Protein AF-A0A1I6EC11-F1 (afdb_monomer)

Nearest PDB structures (foldseek):
  5aq0-assembly1_A  TM=8.627E-01  e=1.888E-05  Homo sapiens
  6hif-assembly1_Y  TM=8.103E-01  e=6.399E-06  Candidatus Kuenenia stuttgartensis
  1h8l-assembly1_A  TM=6.502E-01  e=3.303E-06  Lophonetta specularioides
  2nsm-assembly1_A  TM=6.124E-01  e=3.956E-06  Homo sapiens
  4yok-assembly1_A  TM=7.768E-01  e=8.336E-04  Parabacteroides merdae ATCC 43184

Radius of gyration: 23.05 Å; Cα contacts (8 Å, |Δi|>4): 299; chains: 1; bounding box: 50×27×62 Å

Organism: NCBI:txid1121426

pLDDT: mean 96.24, std 4.17, range [54.03, 98.75]

Mean predicted aligned error: 4.06 Å

Sequence (169 aa):
MALLDDVKKALRISEATTDFDGEIQDLIDAAKADLGLSGVMSEKVIDTDPLIKRAVVTYCKANFGYDNPEAERFQRAYDLIKTHLSLSVDYAWFTITFTVTGGGVPIDGATITIGDDELTTNSLGVATHTVNESGIDVDYTVAADGYETAEGTVYVDGDKDVEVVLVEA

Solvent-accessible surface area (backbone atoms only — not comparable to full-atom values): 9291 Å² total; per-residue (Å²): 133,58,64,65,60,56,39,33,53,75,70,72,43,58,88,88,61,60,93,54,51,65,64,53,48,53,41,42,53,49,39,51,50,53,39,38,74,60,48,25,33,66,90,60,70,37,75,84,36,69,66,47,41,50,37,31,43,30,39,36,60,29,66,56,71,93,85,53,93,55,18,70,60,27,42,56,51,24,55,53,47,47,53,51,42,37,71,30,67,89,29,28,74,28,45,40,37,38,39,35,25,42,95,88,39,57,34,55,64,28,39,37,37,42,90,92,47,78,44,58,19,38,84,75,5,40,34,75,49,80,40,74,67,57,80,43,78,46,57,40,40,38,42,42,93,70,36,44,72,47,75,53,71,47,77,30,81,55,68,41,81,44,83,43,78,42,48,78,103

Foldseek 3Di:
DDLLCVLCVLVVHDPPDCPCSVVLVVLLVVQLVVLVVLAFANVCCDSPNPLNSVLSSLSCLLPPDDDRPCNVVSVVVSVVSSVVRNPDLLRHKAKEKEFEEEPRAADFQKWKDWPPDIWTAHNRNITMDIDNDAQDKTKMWIDDPQWDIDIDIDHGHHYHYHYHYTYGD

InterPro domains:
  IPR006450 Phage HK97 gp6-like [TIGR01560] (4-78)
  IPR056951 Phage connector protein [PF24829] (3-91)

Secondary structure (DSSP, 8-state):
--HHHHHHHHTT--TT--TTHHHHHHHHHHHHHHHHHTT--GGG--TT-HHHHHHHHHHHHHHSSS--TTHHHHHHHHHHHHHHHHT-GGG--EEEEEEEEETTEE-TT-EEEETTEEEE--TTSEEEEEES-SSEEEEEEEE-TTB--EEEEEEESS-EEEEEEE-B-

Structure (mmCIF, N/CA/C/O backbone):
data_AF-A0A1I6EC11-F1
#
_entry.id   AF-A0A1I6EC11-F1
#
loop_
_atom_site.group_PDB
_atom_site.id
_atom_site.type_symbol
_atom_site.label_atom_id
_atom_site.label_alt_id
_atom_site.label_comp_id
_atom_site.label_asym_id
_atom_site.label_entity_id
_atom_site.label_seq_id
_atom_site.pdbx_PDB_ins_code
_atom_site.Cartn_x
_atom_site.Cartn_y
_atom_site.Cartn_z
_atom_site.occupancy
_atom_site.B_iso_or_equiv
_atom_site.auth_seq_id
_atom_site.auth_comp_id
_atom_site.auth_asym_id
_atom_site.auth_atom_id
_atom_site.pdbx_PDB_model_num
ATOM 1 N N . MET A 1 1 ? 0.350 -15.116 19.334 1.00 54.03 1 MET A N 1
ATOM 2 C CA . MET A 1 1 ? -0.925 -14.631 19.903 1.00 54.03 1 MET A CA 1
ATOM 3 C C . MET A 1 1 ? -1.695 -14.030 18.754 1.00 54.03 1 MET A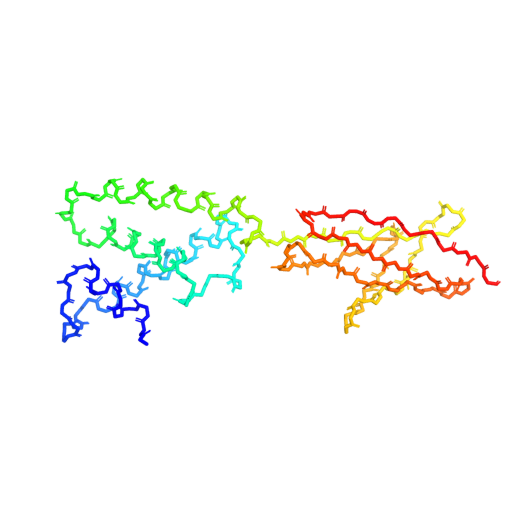 C 1
ATOM 5 O O . MET A 1 1 ? -1.069 -13.340 17.958 1.00 54.03 1 MET A O 1
ATOM 9 N N . ALA A 1 2 ? -2.965 -14.393 18.597 1.00 85.19 2 ALA A N 1
ATOM 10 C CA . ALA A 1 2 ? -3.763 -13.904 17.479 1.00 85.19 2 ALA A CA 1
ATOM 11 C C . ALA A 1 2 ? -4.072 -12.412 17.685 1.00 85.19 2 ALA A C 1
ATOM 13 O O . ALA A 1 2 ? -4.241 -11.978 18.825 1.00 85.19 2 ALA A O 1
ATOM 14 N N . LEU A 1 3 ? -4.173 -11.626 16.606 1.00 94.88 3 LEU A N 1
ATOM 15 C CA . LEU A 1 3 ? -4.567 -10.212 16.682 1.00 94.88 3 LEU A CA 1
ATOM 16 C C . LEU A 1 3 ? -5.905 -10.033 17.422 1.00 94.88 3 LEU A C 1
ATOM 18 O O . LEU A 1 3 ? -6.072 -9.077 18.178 1.00 94.88 3 LEU A O 1
ATOM 22 N N . LEU A 1 4 ? -6.812 -11.002 17.277 1.00 96.50 4 LEU A N 1
ATOM 23 C CA . LEU A 1 4 ? -8.066 -11.087 18.020 1.00 96.50 4 LEU A CA 1
ATOM 24 C C . LEU A 1 4 ? -7.859 -11.029 19.545 1.00 96.50 4 LEU A C 1
ATOM 26 O O . LEU A 1 4 ? -8.520 -10.239 20.216 1.00 96.50 4 LEU A O 1
ATOM 30 N N . ASP A 1 5 ? -6.907 -11.789 20.100 1.00 95.56 5 ASP A N 1
ATOM 31 C CA . ASP A 1 5 ? -6.634 -11.811 21.548 1.00 95.56 5 ASP A CA 1
ATOM 32 C C . ASP A 1 5 ? -6.178 -10.436 22.053 1.00 95.56 5 ASP A C 1
ATOM 34 O O . ASP A 1 5 ? -6.562 -9.979 23.134 1.00 95.56 5 ASP A O 1
ATOM 38 N N . ASP A 1 6 ? -5.353 -9.756 21.258 1.00 96.25 6 ASP A N 1
ATOM 39 C CA . ASP A 1 6 ? -4.855 -8.424 21.576 1.00 96.25 6 ASP A CA 1
ATOM 40 C C . ASP A 1 6 ? -5.962 -7.366 21.516 1.00 96.25 6 ASP A C 1
ATOM 42 O O . ASP A 1 6 ? -6.033 -6.488 22.383 1.00 96.25 6 ASP A O 1
ATOM 46 N N . VAL A 1 7 ? -6.851 -7.460 20.524 1.00 97.88 7 VAL A N 1
ATOM 47 C CA . VAL A 1 7 ? -8.017 -6.579 20.405 1.00 97.88 7 VAL A CA 1
ATOM 48 C C . VAL A 1 7 ? -8.985 -6.817 21.564 1.00 97.88 7 VAL A C 1
ATOM 50 O O . VAL A 1 7 ? -9.379 -5.849 22.216 1.00 97.88 7 VAL A O 1
ATOM 53 N N . LYS A 1 8 ? -9.283 -8.074 21.920 1.00 97.25 8 LYS A N 1
ATOM 54 C CA . LYS A 1 8 ? -10.112 -8.420 23.091 1.00 97.25 8 LYS A CA 1
ATOM 55 C C . LYS A 1 8 ? -9.563 -7.795 24.369 1.00 97.25 8 LYS A C 1
ATOM 57 O O . LYS A 1 8 ? -10.292 -7.107 25.086 1.00 97.25 8 LYS A O 1
ATOM 62 N N . LYS A 1 9 ? -8.255 -7.927 24.613 1.00 96.69 9 LYS A N 1
ATOM 63 C CA . LYS A 1 9 ? -7.585 -7.272 25.750 1.00 96.69 9 LYS A CA 1
ATOM 64 C C . LYS A 1 9 ? -7.746 -5.757 25.720 1.00 96.69 9 LYS A C 1
ATOM 66 O O . LYS A 1 9 ? -8.045 -5.150 26.747 1.00 96.69 9 LYS A O 1
ATOM 71 N N . ALA A 1 10 ? -7.576 -5.138 24.555 1.00 96.50 10 ALA A N 1
ATOM 72 C CA . ALA A 1 10 ? -7.704 -3.694 24.399 1.00 96.50 10 ALA A CA 1
ATOM 73 C C . ALA A 1 10 ? -9.142 -3.184 24.612 1.00 96.50 10 ALA A C 1
ATOM 75 O O . ALA A 1 10 ? -9.314 -2.056 25.085 1.00 96.50 10 ALA A O 1
ATOM 76 N N . LEU A 1 11 ? -10.141 -4.017 24.309 1.00 96.56 11 LEU A N 1
ATOM 77 C CA . LEU A 1 11 ? -11.568 -3.795 24.564 1.00 96.56 11 LEU A CA 1
ATOM 78 C C . LEU A 1 11 ? -11.994 -4.178 25.993 1.00 96.56 11 LEU A C 1
ATOM 80 O O . LEU A 1 11 ? -13.150 -3.991 26.357 1.00 96.56 11 LEU A O 1
ATOM 84 N N . ARG A 1 12 ? -11.060 -4.661 26.829 1.00 95.81 12 ARG A N 1
ATOM 85 C CA . ARG A 1 12 ? -11.308 -5.149 28.200 1.00 95.81 12 ARG A CA 1
ATOM 86 C C . ARG A 1 12 ? -12.247 -6.362 28.260 1.00 95.81 12 ARG A C 1
ATOM 88 O O . ARG A 1 12 ? -12.937 -6.562 29.257 1.00 95.81 12 ARG A O 1
ATOM 95 N N . ILE A 1 13 ? -12.236 -7.184 27.216 1.00 95.44 13 ILE A N 1
ATOM 96 C CA . ILE A 1 13 ? -12.966 -8.449 27.132 1.00 95.44 13 ILE A CA 1
ATOM 97 C C . ILE A 1 13 ? -12.039 -9.570 27.603 1.00 95.44 13 ILE A C 1
ATOM 99 O O . ILE A 1 13 ? -10.860 -9.611 27.244 1.00 95.44 13 ILE A O 1
ATOM 103 N N . SER A 1 14 ? -12.555 -10.471 28.440 1.00 94.94 14 SER A N 1
ATOM 104 C CA . SER A 1 14 ? -11.769 -11.611 28.915 1.00 94.94 14 SER A CA 1
ATOM 105 C C . SER A 1 14 ? -11.470 -12.579 27.766 1.00 94.94 14 SER A C 1
ATOM 107 O O . SER A 1 14 ? -12.313 -12.775 26.893 1.00 94.94 14 SER A O 1
ATOM 109 N N . GLU A 1 15 ? -10.302 -13.226 27.774 1.00 90.12 15 GLU A N 1
ATOM 110 C CA . GLU A 1 15 ? -9.952 -14.220 26.742 1.00 90.12 15 GLU A CA 1
ATOM 111 C C . GLU A 1 15 ? -10.991 -15.353 26.656 1.00 90.12 15 GLU A C 1
ATOM 113 O O . GLU A 1 15 ? -11.299 -15.822 25.565 1.00 90.12 15 GLU A O 1
ATOM 118 N N . ALA A 1 16 ? -11.590 -15.731 27.792 1.00 93.94 16 ALA A N 1
ATOM 119 C CA . ALA A 1 16 ? -12.605 -16.780 27.881 1.00 93.94 16 ALA A CA 1
ATOM 120 C C . ALA A 1 16 ? -13.981 -16.383 27.311 1.00 93.94 16 ALA A C 1
ATOM 122 O O . ALA A 1 16 ? -14.827 -17.251 27.117 1.00 93.94 16 ALA A O 1
ATOM 123 N N . THR A 1 17 ? -14.234 -15.094 27.065 1.00 95.62 17 THR A N 1
ATOM 124 C CA . THR A 1 17 ? -15.493 -14.615 26.476 1.00 95.62 17 THR A CA 1
ATOM 125 C C . THR A 1 17 ? -15.406 -14.722 24.960 1.00 95.62 17 THR A C 1
ATOM 127 O O . THR A 1 17 ? -14.628 -13.985 24.365 1.00 95.62 17 THR A O 1
ATOM 130 N N . THR A 1 18 ? -16.186 -15.607 24.337 1.00 96.12 18 THR A N 1
ATOM 131 C CA . THR A 1 18 ? -16.129 -15.858 22.881 1.00 96.12 18 THR A CA 1
ATOM 132 C C . THR A 1 18 ? -17.368 -15.391 22.117 1.00 96.12 18 THR A C 1
ATOM 134 O O . THR A 1 18 ? -17.378 -15.427 20.891 1.00 96.12 18 THR A O 1
ATOM 137 N N . ASP A 1 19 ? -18.407 -14.921 22.814 1.00 96.75 19 ASP A N 1
ATOM 138 C CA . ASP A 1 19 ? -19.677 -14.488 22.205 1.00 96.75 19 ASP A CA 1
ATOM 139 C C . ASP A 1 19 ? -19.506 -13.333 21.202 1.00 96.75 19 ASP A C 1
ATOM 141 O O . ASP A 1 19 ? -20.322 -13.165 20.300 1.00 96.75 19 ASP A O 1
ATOM 145 N N . PHE A 1 20 ? -18.426 -12.561 21.350 1.00 96.19 20 PHE A N 1
ATOM 146 C CA . PHE A 1 20 ? -18.115 -11.382 20.541 1.00 96.19 20 PHE A CA 1
ATOM 147 C C . PHE A 1 20 ? -17.013 -11.631 19.502 1.00 96.19 20 PHE A C 1
ATOM 149 O O . PHE A 1 20 ? -16.649 -10.722 18.763 1.00 96.19 20 PHE A O 1
ATOM 156 N N . ASP A 1 21 ? -16.443 -12.839 19.436 1.00 97.00 21 ASP A N 1
ATOM 157 C CA . ASP A 1 21 ? -15.264 -13.093 18.597 1.00 97.00 21 ASP A CA 1
ATOM 158 C C . ASP A 1 21 ? -15.555 -12.835 17.112 1.00 97.00 21 ASP A C 1
ATOM 160 O O . ASP A 1 21 ? -14.717 -12.263 16.421 1.00 97.00 21 ASP A O 1
ATOM 164 N N . GLY A 1 22 ? -16.757 -13.189 16.643 1.00 97.00 22 GLY A N 1
ATOM 165 C CA . GLY A 1 22 ? -17.187 -12.945 15.264 1.00 97.00 22 GLY A CA 1
ATO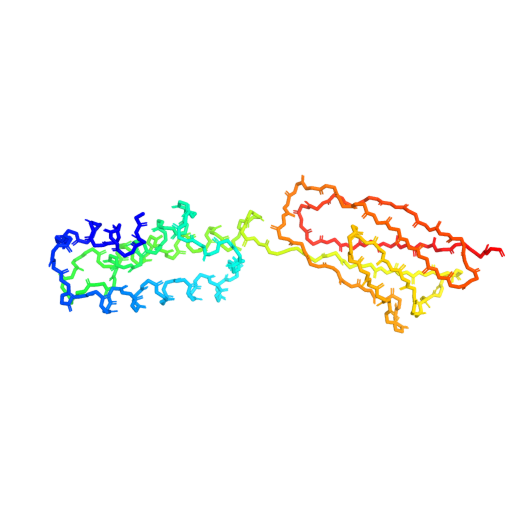M 166 C C . GLY A 1 22 ? -17.254 -11.457 14.915 1.00 97.00 22 GLY A C 1
ATOM 167 O O . GLY A 1 22 ? -16.607 -11.027 13.969 1.00 97.00 22 GLY A O 1
ATOM 168 N N . GLU A 1 23 ? -17.960 -10.650 15.712 1.00 97.50 23 GLU A N 1
ATOM 169 C CA . GLU A 1 23 ? -18.081 -9.209 15.435 1.00 97.50 23 GLU A CA 1
ATOM 170 C C . GLU A 1 23 ? -16.745 -8.465 15.591 1.00 97.50 23 GLU A C 1
ATOM 172 O O . GLU A 1 23 ? -16.464 -7.527 14.848 1.00 97.50 23 GLU A O 1
ATOM 177 N N . ILE A 1 24 ? -15.884 -8.890 16.524 1.00 97.75 24 ILE A N 1
ATOM 178 C CA . ILE A 1 24 ? -14.545 -8.309 16.669 1.00 97.75 24 ILE A CA 1
ATOM 179 C C . ILE A 1 24 ? -13.691 -8.662 15.450 1.00 97.75 24 ILE A C 1
ATOM 181 O O . ILE A 1 24 ? -12.961 -7.802 14.959 1.00 97.75 24 ILE A O 1
ATOM 185 N N . GLN A 1 25 ? -13.785 -9.896 14.950 1.00 98.00 25 GLN A N 1
ATOM 186 C CA . GLN A 1 25 ? -13.084 -10.306 13.739 1.00 98.00 25 GLN A CA 1
ATOM 187 C C . GLN A 1 25 ? -13.564 -9.508 12.518 1.00 98.00 25 GLN A C 1
ATOM 189 O O . GLN A 1 25 ? -12.730 -8.985 11.782 1.00 98.00 25 GLN A O 1
ATOM 194 N N . ASP A 1 26 ? -14.873 -9.294 12.374 1.00 98.44 26 ASP A N 1
ATOM 195 C CA . ASP A 1 26 ? -15.433 -8.461 11.304 1.00 98.44 26 ASP A CA 1
ATOM 196 C C . ASP A 1 26 ? -14.902 -7.015 11.366 1.00 98.44 26 ASP A C 1
ATOM 198 O O . ASP A 1 26 ? -14.555 -6.429 10.339 1.00 98.44 26 ASP A O 1
ATOM 202 N N . LEU A 1 27 ? -14.768 -6.434 12.567 1.00 98.56 27 LEU A N 1
ATOM 203 C CA . LEU A 1 27 ? -14.170 -5.103 12.750 1.00 98.56 27 LEU A CA 1
ATOM 204 C C . LEU A 1 27 ? -12.668 -5.076 12.435 1.00 98.56 27 LEU A C 1
ATOM 206 O O . LEU A 1 27 ? -12.177 -4.086 11.885 1.00 98.56 27 LEU A O 1
ATOM 210 N N . ILE A 1 28 ? -11.929 -6.136 12.777 1.00 98.56 28 ILE A N 1
ATOM 211 C CA . ILE A 1 28 ? -10.511 -6.284 12.420 1.00 98.56 28 ILE A CA 1
ATOM 212 C C . ILE A 1 28 ? -10.355 -6.294 10.899 1.00 98.56 28 ILE A C 1
ATOM 214 O O . ILE A 1 28 ? -9.520 -5.562 10.360 1.00 98.56 28 ILE A O 1
ATOM 218 N N . ASP A 1 29 ? -11.170 -7.090 10.214 1.00 98.38 29 ASP A N 1
ATOM 219 C CA . ASP A 1 29 ? -11.106 -7.245 8.765 1.00 98.38 29 ASP A CA 1
ATOM 220 C C . ASP A 1 29 ? -11.558 -5.965 8.049 1.00 98.38 29 ASP A C 1
ATOM 222 O O . ASP A 1 29 ? -10.901 -5.530 7.100 1.00 98.38 29 ASP A O 1
ATOM 226 N N . ALA A 1 30 ? -12.583 -5.278 8.566 1.00 98.62 30 ALA A N 1
ATOM 227 C CA . ALA A 1 30 ? -12.996 -3.961 8.085 1.00 98.62 30 ALA A CA 1
ATOM 228 C C . ALA A 1 30 ? -11.875 -2.915 8.219 1.00 98.62 30 ALA A C 1
ATOM 230 O O . ALA A 1 30 ? -11.599 -2.182 7.268 1.00 98.62 30 ALA A O 1
ATOM 231 N N . ALA A 1 31 ? -11.183 -2.872 9.363 1.00 98.69 31 ALA A N 1
ATOM 232 C CA . ALA A 1 31 ? -10.075 -1.943 9.581 1.00 98.69 31 ALA A CA 1
ATOM 233 C C . ALA A 1 31 ? -8.914 -2.184 8.606 1.00 98.69 31 ALA A C 1
ATOM 235 O O . ALA A 1 31 ? -8.344 -1.228 8.078 1.00 98.69 31 ALA A O 1
ATOM 236 N N . LYS A 1 32 ? -8.556 -3.452 8.365 1.00 98.50 32 LYS A N 1
ATOM 237 C CA . LYS A 1 32 ? -7.504 -3.832 7.410 1.00 98.50 32 LYS A CA 1
ATOM 238 C C . LYS A 1 32 ? -7.888 -3.489 5.974 1.00 98.50 32 LYS A C 1
ATOM 240 O O . LYS A 1 32 ? -7.064 -2.945 5.242 1.00 98.50 32 LYS A O 1
ATOM 245 N N . ALA A 1 33 ? -9.132 -3.768 5.586 1.00 98.38 33 ALA A N 1
ATOM 246 C CA . ALA A 1 33 ? -9.641 -3.426 4.264 1.00 98.38 33 ALA A CA 1
ATOM 247 C C . ALA A 1 33 ? -9.638 -1.907 4.030 1.00 98.38 33 ALA A C 1
ATOM 249 O O . ALA A 1 33 ? -9.223 -1.459 2.965 1.00 98.38 33 ALA A O 1
ATOM 250 N N . ASP A 1 34 ? -10.031 -1.109 5.028 1.00 98.62 34 ASP A N 1
ATOM 251 C CA . ASP A 1 34 ? -10.025 0.355 4.931 1.00 98.62 34 ASP A CA 1
ATOM 252 C C . ASP A 1 34 ? -8.600 0.937 4.854 1.00 98.62 34 ASP A C 1
ATOM 254 O O . ASP A 1 34 ? -8.356 1.871 4.087 1.00 98.62 34 ASP A O 1
ATOM 258 N N . LEU A 1 35 ? -7.627 0.353 5.568 1.00 98.38 35 LEU A N 1
ATOM 259 C CA . LEU A 1 35 ? -6.206 0.699 5.405 1.00 98.38 35 LEU A CA 1
ATOM 260 C C . LEU A 1 35 ? -5.738 0.442 3.965 1.00 98.38 35 LEU A C 1
ATOM 262 O O . LEU A 1 35 ? -5.174 1.341 3.341 1.00 98.38 35 LEU A O 1
ATOM 266 N N . GLY A 1 36 ? -6.026 -0.747 3.424 1.00 96.56 36 GLY A N 1
ATOM 267 C CA . GLY A 1 36 ? -5.678 -1.105 2.047 1.00 96.56 36 GLY A CA 1
ATOM 268 C C . GLY A 1 36 ? -6.327 -0.182 1.012 1.00 96.56 36 GLY A C 1
ATOM 269 O O . GLY A 1 36 ? -5.650 0.343 0.133 1.00 96.56 36 GLY A O 1
ATOM 270 N N . LEU A 1 37 ? -7.627 0.094 1.159 1.00 97.00 37 LEU A N 1
ATOM 271 C CA . LEU A 1 37 ? -8.365 1.014 0.285 1.00 97.00 37 LEU A CA 1
ATOM 272 C C . LEU A 1 37 ? -7.807 2.443 0.334 1.00 97.00 37 LEU A C 1
ATOM 274 O O . LEU A 1 37 ? -7.875 3.173 -0.651 1.00 97.00 37 LEU A O 1
ATOM 278 N N . SER A 1 38 ? -7.248 2.839 1.477 1.00 96.19 38 SER A N 1
ATOM 279 C CA . SER A 1 38 ? -6.665 4.165 1.682 1.00 96.19 38 SER A CA 1
ATOM 280 C C . SER A 1 38 ? -5.225 4.290 1.169 1.00 96.19 38 SER A C 1
ATOM 282 O O . SER A 1 38 ? -4.621 5.342 1.358 1.00 96.19 38 SER A O 1
ATOM 284 N N . GLY A 1 39 ? -4.678 3.255 0.520 1.00 93.75 39 GLY A N 1
ATOM 285 C CA . GLY A 1 39 ? -3.354 3.281 -0.108 1.00 93.75 39 GLY A CA 1
ATOM 286 C C . GLY A 1 39 ? -2.233 2.644 0.713 1.00 93.75 39 GLY A C 1
ATOM 287 O O . GLY A 1 39 ? -1.083 2.705 0.294 1.00 93.75 39 GLY A O 1
ATOM 288 N N . VAL A 1 40 ? -2.536 2.017 1.856 1.00 96.81 40 VAL A N 1
ATOM 289 C CA . VAL A 1 40 ? -1.538 1.229 2.594 1.00 96.81 40 VAL A CA 1
ATOM 290 C C . VAL A 1 40 ? -1.274 -0.069 1.833 1.00 96.81 40 VAL A C 1
ATOM 292 O O . VAL A 1 40 ? -2.195 -0.837 1.553 1.00 96.81 40 VAL A O 1
ATOM 295 N N . MET A 1 41 ? -0.009 -0.337 1.524 1.00 94.81 41 MET A N 1
ATOM 296 C CA . MET A 1 41 ? 0.418 -1.541 0.822 1.00 94.81 41 MET A CA 1
ATOM 297 C C . MET A 1 41 ? -0.058 -2.813 1.531 1.00 94.81 41 MET A C 1
ATOM 299 O O . MET A 1 41 ? 0.265 -3.049 2.696 1.00 94.81 41 MET A O 1
ATOM 303 N N . SER A 1 42 ? -0.776 -3.674 0.804 1.00 92.81 42 SER A N 1
ATOM 304 C CA . SER A 1 42 ? -1.403 -4.879 1.362 1.00 92.81 42 SER A CA 1
ATOM 305 C C . SER A 1 42 ? -0.411 -5.832 2.035 1.00 92.81 42 SER A C 1
ATOM 307 O O . SER A 1 42 ? -0.759 -6.445 3.038 1.00 92.81 42 SER A O 1
ATOM 309 N N . GLU A 1 43 ? 0.834 -5.904 1.555 1.00 92.50 43 GLU A N 1
ATOM 310 C CA . GLU A 1 43 ? 1.893 -6.72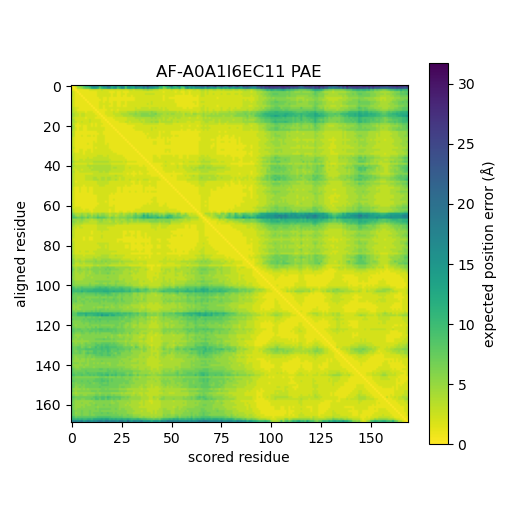7 2.161 1.00 92.50 43 GLU A CA 1
ATOM 311 C C . GLU A 1 43 ? 2.343 -6.234 3.541 1.00 92.50 43 GLU A C 1
ATOM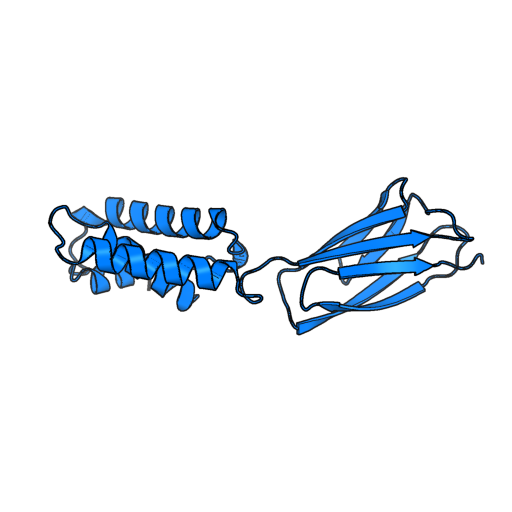 313 O O . GLU A 1 43 ? 2.850 -7.015 4.345 1.00 92.50 43 GLU A O 1
ATOM 318 N N . LYS A 1 44 ? 2.131 -4.949 3.850 1.00 94.06 44 LYS A N 1
ATOM 319 C CA . LYS A 1 44 ? 2.405 -4.389 5.179 1.00 94.06 44 LYS A CA 1
ATOM 320 C C . LYS A 1 44 ? 1.202 -4.486 6.100 1.00 94.06 44 LYS A C 1
ATOM 322 O O . LYS A 1 44 ? 1.390 -4.364 7.304 1.00 94.06 44 LYS A O 1
ATOM 327 N N . VAL A 1 45 ? -0.008 -4.740 5.588 1.00 96.12 45 VAL A N 1
ATOM 328 C CA . VAL A 1 45 ? -1.236 -4.909 6.390 1.00 96.12 45 VAL A CA 1
ATOM 329 C C . VAL A 1 45 ? -1.263 -6.302 7.034 1.00 96.12 45 VAL A C 1
ATOM 331 O O . VAL A 1 45 ? -2.107 -7.148 6.744 1.00 96.12 45 VAL A O 1
ATOM 334 N N . ILE A 1 46 ? -0.313 -6.542 7.935 1.00 94.62 46 ILE A N 1
ATOM 335 C CA . ILE A 1 46 ? -0.113 -7.817 8.628 1.00 94.62 46 ILE A CA 1
ATOM 336 C C . ILE A 1 46 ? -0.201 -7.646 10.147 1.00 94.62 46 ILE A C 1
ATOM 338 O O . ILE A 1 46 ? 0.146 -6.607 10.704 1.00 94.62 46 ILE A O 1
ATOM 342 N N . ASP A 1 47 ? -0.633 -8.699 10.840 1.00 95.12 47 ASP A N 1
ATOM 343 C CA . ASP A 1 47 ? -0.928 -8.673 12.284 1.00 95.12 47 ASP A CA 1
ATOM 344 C C . ASP A 1 47 ? 0.292 -8.384 13.164 1.00 95.12 47 ASP A C 1
ATOM 346 O O . ASP A 1 47 ? 0.161 -7.910 14.295 1.00 95.12 47 ASP A O 1
ATOM 350 N N . THR A 1 48 ? 1.482 -8.705 12.659 1.00 93.75 48 THR A N 1
ATOM 351 C CA . THR A 1 48 ? 2.751 -8.530 13.365 1.00 93.75 48 THR A CA 1
ATOM 352 C C . THR A 1 48 ? 3.299 -7.113 13.265 1.00 93.75 48 THR A C 1
ATOM 354 O O . THR A 1 48 ? 4.191 -6.768 14.040 1.00 93.75 48 THR A O 1
ATOM 357 N N . ASP A 1 49 ? 2.787 -6.290 12.346 1.00 95.94 49 ASP A N 1
ATOM 358 C CA . ASP A 1 49 ? 3.205 -4.899 12.240 1.00 95.94 49 ASP A CA 1
ATOM 359 C C . ASP A 1 49 ? 2.610 -4.081 13.410 1.00 95.94 49 ASP A C 1
ATOM 361 O O . ASP A 1 49 ? 1.386 -4.045 13.606 1.00 95.94 49 ASP A O 1
ATOM 365 N N . PRO A 1 50 ? 3.450 -3.415 14.226 1.00 96.56 50 PRO A N 1
ATOM 366 C CA . PRO A 1 50 ? 2.986 -2.711 15.416 1.00 96.56 50 PRO A CA 1
ATOM 367 C C . PRO A 1 50 ? 2.097 -1.498 15.104 1.00 96.56 50 PRO A C 1
ATOM 369 O O . PRO A 1 50 ? 1.232 -1.159 15.920 1.00 96.56 50 PRO A O 1
ATOM 372 N N . LEU A 1 51 ? 2.281 -0.834 13.959 1.00 97.44 51 LEU A N 1
ATOM 373 C CA . LEU A 1 51 ? 1.474 0.317 13.559 1.00 97.44 51 LEU A CA 1
ATOM 374 C C . LEU A 1 51 ? 0.133 -0.121 12.965 1.00 97.44 51 LEU A C 1
ATOM 376 O O . LEU A 1 51 ? -0.890 0.477 13.307 1.00 97.44 51 LEU A O 1
ATOM 380 N N . ILE A 1 52 ? 0.105 -1.210 12.192 1.00 98.00 52 ILE A N 1
ATOM 381 C CA . ILE A 1 52 ? -1.145 -1.825 11.720 1.00 98.00 52 ILE A CA 1
ATOM 382 C C . ILE A 1 52 ? -1.968 -2.330 12.897 1.00 98.00 52 ILE A C 1
ATOM 384 O O . ILE A 1 52 ? -3.141 -1.976 13.027 1.00 98.00 52 ILE A O 1
ATOM 388 N N . LYS A 1 53 ? -1.352 -3.069 13.828 1.00 98.06 53 LYS A N 1
ATOM 389 C CA . L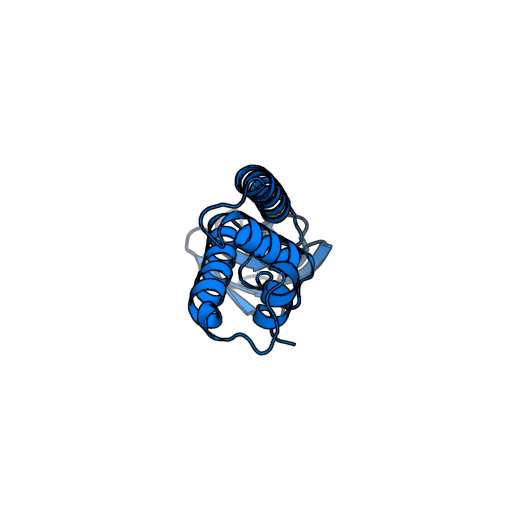YS A 1 53 ? -2.020 -3.505 15.061 1.00 98.06 53 LYS A CA 1
ATOM 390 C C . LYS A 1 53 ? -2.600 -2.318 15.831 1.00 98.06 53 LYS A C 1
ATOM 392 O O . LYS A 1 53 ? -3.734 -2.383 16.307 1.00 98.06 53 LYS A O 1
ATOM 397 N N . ARG A 1 54 ? -1.858 -1.209 15.946 1.00 98.19 54 ARG A N 1
ATOM 398 C CA . ARG A 1 54 ? -2.346 0.014 16.604 1.00 98.19 54 ARG A CA 1
ATOM 399 C C . ARG A 1 54 ? -3.542 0.625 15.870 1.00 98.19 54 ARG A C 1
ATOM 401 O O . ARG A 1 54 ? -4.489 1.041 16.542 1.00 98.19 54 ARG A O 1
ATOM 408 N N . ALA A 1 55 ? -3.513 0.685 14.541 1.00 98.56 55 ALA A N 1
ATOM 409 C CA . ALA A 1 55 ? -4.625 1.174 13.730 1.00 98.56 55 ALA A CA 1
ATOM 410 C C . ALA A 1 55 ? -5.881 0.315 13.946 1.00 98.56 55 ALA A C 1
ATOM 412 O O . ALA A 1 55 ? -6.916 0.840 14.354 1.00 98.56 55 ALA A O 1
ATOM 413 N N . VAL A 1 56 ? -5.756 -1.007 13.793 1.00 98.69 56 VAL A N 1
ATOM 414 C CA . VAL A 1 56 ? -6.853 -1.972 13.963 1.00 98.69 56 VAL A CA 1
ATOM 415 C C . VAL A 1 56 ? -7.456 -1.902 15.366 1.00 98.69 56 VAL A C 1
ATOM 417 O O . VAL A 1 56 ? -8.670 -1.781 15.511 1.00 98.69 56 VAL A O 1
ATOM 420 N N . VAL A 1 57 ? -6.630 -1.898 16.417 1.00 98.56 57 VAL A N 1
ATOM 421 C CA . VAL A 1 57 ? -7.118 -1.775 17.803 1.00 98.56 57 VAL A CA 1
ATOM 422 C C . VAL A 1 57 ? -7.876 -0.463 18.014 1.00 98.56 57 VAL A C 1
ATOM 424 O O . VAL A 1 57 ? -8.890 -0.439 18.711 1.00 98.56 57 VAL A O 1
ATOM 427 N N . THR A 1 58 ? -7.390 0.637 17.437 1.00 98.62 58 THR A N 1
ATOM 428 C CA . THR A 1 58 ? -8.034 1.952 17.567 1.00 98.62 58 THR A CA 1
ATOM 429 C C . THR A 1 58 ? -9.382 1.978 16.845 1.00 98.62 58 THR A C 1
ATOM 431 O O . THR A 1 58 ? -10.353 2.474 17.411 1.00 98.62 58 THR A O 1
ATOM 434 N N . TYR A 1 59 ? -9.461 1.375 15.657 1.00 98.62 59 TYR A N 1
ATOM 435 C CA . TYR A 1 59 ? -10.711 1.203 14.918 1.00 98.62 59 TYR A CA 1
ATOM 436 C C . TYR A 1 59 ? -11.724 0.355 15.692 1.00 98.62 59 TYR A C 1
ATOM 438 O O . TYR A 1 59 ? -12.872 0.760 15.862 1.00 98.62 59 TYR A O 1
ATOM 446 N N . CYS A 1 60 ? -11.291 -0.785 16.239 1.00 98.38 60 CYS A N 1
ATOM 447 C CA . CYS A 1 60 ? -12.156 -1.650 17.039 1.00 98.38 60 CYS A CA 1
ATOM 448 C C . CYS A 1 60 ? -12.679 -0.914 18.280 1.00 98.38 60 CYS A C 1
ATOM 450 O O . CYS A 1 60 ? -13.856 -1.008 18.596 1.00 98.38 60 CYS A O 1
ATOM 452 N N . LYS A 1 61 ? -11.850 -0.107 18.958 1.00 98.12 61 LYS A N 1
ATOM 453 C CA . LYS A 1 61 ? -12.306 0.728 20.085 1.00 98.12 61 LYS A CA 1
ATOM 454 C C . LYS A 1 61 ? -13.344 1.772 19.685 1.00 98.12 61 LYS A C 1
ATOM 456 O O . LYS A 1 61 ? -14.193 2.107 20.504 1.00 98.12 61 LYS A O 1
ATOM 461 N N . ALA A 1 62 ? -13.248 2.316 18.476 1.00 98.06 62 ALA A N 1
ATOM 462 C CA . ALA A 1 62 ? -14.202 3.301 17.984 1.00 98.06 62 ALA A CA 1
ATOM 463 C C . ALA A 1 62 ? -15.56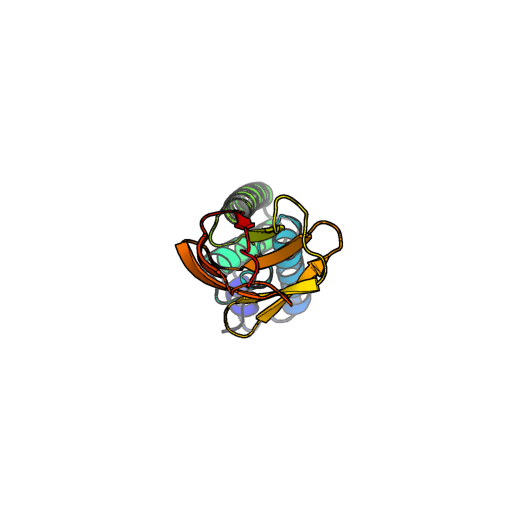6 2.677 17.653 1.00 98.06 62 ALA A C 1
ATOM 465 O O . ALA A 1 62 ? -16.583 3.332 17.858 1.00 98.06 62 ALA A O 1
ATOM 466 N N . ASN A 1 63 ? -15.575 1.429 17.174 1.00 97.50 63 ASN A N 1
ATOM 467 C CA . ASN A 1 63 ? -16.744 0.816 16.537 1.00 97.50 63 ASN A CA 1
ATOM 468 C C . ASN A 1 63 ? -17.352 -0.367 17.311 1.00 97.50 63 ASN A C 1
ATOM 470 O O . ASN A 1 63 ? -18.430 -0.834 16.955 1.00 97.50 63 ASN A O 1
ATOM 474 N N . PHE A 1 64 ? -16.690 -0.864 18.359 1.00 97.06 64 PHE A N 1
ATOM 475 C CA . PHE A 1 64 ? -17.215 -1.946 19.189 1.00 97.06 64 PHE A CA 1
ATOM 476 C C . PHE A 1 64 ? -18.163 -1.423 20.278 1.00 97.06 64 PHE A C 1
ATOM 478 O O . PHE A 1 64 ? -17.771 -0.613 21.124 1.00 97.06 64 PHE A O 1
ATOM 485 N N . GLY A 1 65 ? -19.382 -1.968 20.306 1.00 91.44 65 GLY A N 1
ATOM 486 C CA . GLY A 1 65 ? -20.428 -1.614 21.267 1.00 91.44 65 GLY A CA 1
ATOM 487 C C . GLY A 1 65 ? -21.161 -0.306 20.935 1.00 91.44 65 GLY A C 1
ATOM 488 O O . GLY A 1 65 ? -20.656 0.555 20.223 1.00 91.44 65 GLY A O 1
ATOM 489 N N . TYR A 1 66 ? -22.379 -0.154 21.463 1.00 85.19 66 TYR A N 1
ATOM 490 C CA . TYR A 1 66 ? -23.272 0.958 21.100 1.00 85.19 66 TYR A CA 1
ATOM 491 C C . TYR A 1 66 ? -23.025 2.260 21.883 1.00 85.19 66 TYR A C 1
ATOM 493 O O . TYR A 1 66 ? -23.220 3.342 21.339 1.00 85.19 66 TYR A O 1
ATOM 501 N N . ASP A 1 67 ? -22.566 2.172 23.135 1.00 88.31 67 ASP A N 1
ATOM 502 C CA . ASP A 1 67 ? -22.535 3.304 24.077 1.00 88.31 67 ASP A CA 1
ATOM 503 C C . ASP A 1 67 ? -21.110 3.655 24.535 1.00 88.31 67 ASP A C 1
ATOM 505 O O . ASP A 1 67 ? -20.817 3.746 25.731 1.00 88.31 67 ASP A O 1
ATOM 509 N N . ASN A 1 68 ? -20.188 3.841 23.586 1.00 91.38 68 ASN A N 1
ATOM 510 C CA . ASN A 1 68 ? -18.835 4.299 23.900 1.00 91.38 68 ASN A CA 1
ATOM 511 C C . ASN A 1 68 ? -18.733 5.842 23.828 1.00 91.38 68 ASN A C 1
ATOM 513 O O . ASN A 1 68 ? -18.680 6.394 22.726 1.00 91.38 68 ASN A O 1
ATOM 517 N N . PRO A 1 69 ? -18.611 6.565 24.962 1.00 94.94 69 PRO A N 1
ATOM 518 C CA . PRO A 1 69 ? -18.477 8.026 24.956 1.00 94.94 69 PRO A CA 1
ATOM 519 C C . PRO A 1 69 ? -17.172 8.519 24.307 1.00 94.94 69 PRO A C 1
ATOM 521 O O . PRO A 1 69 ? -17.058 9.694 23.969 1.00 94.94 69 PRO A O 1
ATOM 524 N N . GLU A 1 70 ? -16.179 7.643 24.130 1.00 95.56 70 GLU A N 1
ATOM 525 C CA . GLU A 1 70 ? -14.915 7.955 23.460 1.00 95.56 70 GLU A CA 1
ATOM 526 C C . GLU A 1 70 ? -14.895 7.547 21.973 1.00 95.56 70 GLU A C 1
ATOM 528 O O . GLU A 1 70 ? -13.866 7.740 21.322 1.00 95.56 70 GLU A O 1
ATOM 533 N N . ALA A 1 71 ? -15.995 7.023 21.410 1.00 97.19 71 ALA A N 1
ATOM 534 C CA . ALA A 1 71 ? -16.048 6.503 20.037 1.00 97.19 71 ALA A CA 1
ATOM 535 C C . ALA A 1 71 ? -15.520 7.506 19.000 1.00 97.19 71 ALA A C 1
ATOM 537 O O . ALA A 1 71 ? -14.587 7.200 18.259 1.00 97.19 71 ALA A O 1
ATOM 538 N N . GLU A 1 72 ? -16.020 8.748 19.010 1.00 97.25 72 GLU A N 1
ATOM 539 C CA . GLU A 1 72 ? -15.554 9.781 18.075 1.00 97.25 72 GLU A CA 1
ATOM 540 C C . GLU A 1 72 ? -14.068 10.117 18.242 1.00 97.25 72 GLU A C 1
ATOM 542 O O . GLU A 1 72 ? -13.377 10.448 17.279 1.00 97.25 72 GLU A O 1
ATOM 547 N N . ARG A 1 73 ? -13.562 10.083 19.479 1.00 98.31 73 ARG A N 1
ATOM 548 C CA . ARG A 1 73 ? -12.150 10.359 19.757 1.00 98.31 73 ARG A CA 1
ATOM 549 C C . ARG A 1 73 ? -11.276 9.252 19.176 1.00 98.31 73 ARG A C 1
ATOM 551 O O . ARG A 1 73 ? -10.238 9.559 18.591 1.00 98.31 73 ARG A O 1
ATOM 558 N N . PHE A 1 74 ? -11.685 7.994 19.327 1.00 98.44 74 PHE A N 1
ATOM 559 C CA . PHE A 1 74 ? -10.981 6.865 18.729 1.00 98.44 74 PHE A CA 1
ATOM 560 C C . PHE A 1 74 ? -11.087 6.872 17.206 1.00 98.44 74 PHE A C 1
ATOM 562 O O . PHE A 1 74 ? -10.066 6.665 16.559 1.00 98.44 74 PHE A O 1
ATOM 569 N N . GLN A 1 75 ? -12.246 7.206 16.633 1.00 98.50 75 GLN A N 1
ATOM 570 C CA . GLN A 1 75 ? -12.395 7.312 15.181 1.00 98.50 75 GLN A CA 1
ATOM 571 C C . GLN A 1 75 ? -11.450 8.374 14.604 1.00 98.50 75 GLN A C 1
ATOM 573 O O . GLN A 1 75 ? -10.658 8.070 13.719 1.00 98.50 75 GLN A O 1
ATOM 578 N N . ARG A 1 76 ? -11.412 9.580 15.190 1.00 98.69 76 ARG A N 1
ATOM 579 C CA . ARG A 1 76 ? -10.459 10.631 14.780 1.00 98.69 76 ARG A CA 1
ATOM 580 C C . ARG A 1 76 ? -9.003 10.177 14.906 1.00 98.69 76 ARG A C 1
ATOM 582 O O . ARG A 1 76 ? -8.173 10.510 14.065 1.00 98.69 76 ARG A O 1
ATOM 589 N N . ALA A 1 77 ? -8.671 9.434 15.962 1.00 98.56 77 ALA A N 1
ATOM 590 C CA . ALA A 1 77 ? -7.325 8.895 16.136 1.00 98.56 77 ALA A CA 1
ATOM 591 C C . ALA A 1 77 ? -6.988 7.843 15.067 1.00 98.56 77 ALA A C 1
ATOM 593 O O . ALA A 1 77 ? -5.868 7.842 14.560 1.00 98.56 77 ALA A O 1
ATOM 594 N N . TYR A 1 78 ? -7.942 6.980 14.713 1.00 98.75 78 TYR A N 1
ATOM 595 C CA . TYR A 1 78 ? -7.797 6.021 13.624 1.00 98.75 78 TYR A CA 1
ATOM 596 C C . TYR A 1 78 ? -7.585 6.727 12.282 1.00 98.75 78 TYR A C 1
ATOM 598 O O . TYR A 1 78 ? -6.624 6.401 11.592 1.00 98.75 78 TYR A O 1
ATOM 606 N N . ASP A 1 79 ? -8.391 7.740 11.957 1.00 98.69 79 ASP A N 1
ATOM 607 C CA . ASP A 1 79 ? -8.282 8.481 10.694 1.00 98.69 79 ASP A CA 1
ATOM 608 C C . ASP A 1 79 ? -6.897 9.133 10.529 1.00 98.69 79 ASP A C 1
ATOM 610 O O . ASP A 1 79 ? -6.305 9.101 9.447 1.00 98.69 79 ASP A O 1
ATOM 614 N N . LEU A 1 80 ? -6.334 9.673 11.618 1.00 98.38 80 LEU A N 1
ATOM 615 C CA . LEU A 1 80 ? -4.977 10.225 11.629 1.00 98.38 80 LEU A CA 1
ATOM 616 C C . LEU A 1 80 ? -3.903 9.148 11.438 1.00 98.38 80 LEU A C 1
ATOM 618 O O . LEU A 1 80 ? -2.950 9.371 10.695 1.00 98.38 80 LEU A O 1
ATOM 622 N N . ILE A 1 81 ? -4.046 7.987 12.085 1.00 98.38 81 ILE A N 1
ATOM 623 C CA . ILE A 1 81 ? -3.116 6.863 11.901 1.00 98.38 81 ILE A CA 1
ATOM 624 C C . ILE A 1 81 ? -3.182 6.363 10.456 1.00 98.38 81 ILE A C 1
ATOM 626 O O . ILE A 1 81 ? -2.141 6.200 9.829 1.00 98.38 81 ILE A O 1
ATOM 630 N N . LYS A 1 82 ? -4.389 6.179 9.913 1.00 98.31 82 LYS A N 1
ATOM 631 C CA . LYS A 1 82 ? -4.623 5.758 8.530 1.00 98.31 82 LYS A CA 1
ATOM 632 C C . LYS A 1 82 ? -3.978 6.718 7.534 1.00 98.31 82 LYS A C 1
ATOM 634 O O . LYS A 1 82 ? -3.232 6.271 6.675 1.00 98.31 82 LYS A O 1
ATOM 639 N N . THR A 1 83 ? -4.196 8.022 7.712 1.00 97.94 83 THR A N 1
ATOM 640 C CA . THR A 1 83 ? -3.588 9.069 6.871 1.00 97.94 83 THR A CA 1
ATOM 641 C C . THR A 1 83 ? -2.063 9.065 6.967 1.00 97.94 83 THR A C 1
ATOM 643 O O . THR A 1 83 ? -1.372 9.234 5.972 1.00 97.94 83 THR A O 1
ATOM 646 N N . HIS A 1 84 ? -1.509 8.878 8.166 1.00 97.31 84 HIS A N 1
ATOM 647 C CA . HIS A 1 84 ? -0.060 8.815 8.335 1.00 97.31 84 HIS A CA 1
ATOM 648 C C . HIS A 1 84 ? 0.539 7.585 7.642 1.00 97.31 84 HIS A C 1
ATOM 650 O O . HIS A 1 84 ? 1.574 7.698 6.997 1.00 97.31 84 HIS A O 1
ATOM 656 N N . LEU A 1 85 ? -0.108 6.422 7.769 1.00 97.25 85 LEU A N 1
ATOM 657 C CA . LEU A 1 85 ? 0.328 5.193 7.109 1.00 97.25 85 LEU A CA 1
ATOM 658 C C . LEU A 1 85 ? 0.246 5.315 5.586 1.00 97.25 85 LEU A C 1
ATOM 660 O O . LEU A 1 85 ? 1.203 4.962 4.914 1.00 97.25 85 LEU A O 1
ATOM 664 N N . SER A 1 86 ? -0.842 5.867 5.043 1.00 94.94 86 SER A N 1
ATOM 665 C CA . SER A 1 86 ? -1.007 6.003 3.590 1.00 94.94 86 SER A CA 1
ATOM 666 C C . SER A 1 86 ? -0.037 6.992 2.938 1.00 94.94 86 SER A C 1
ATOM 668 O O . SER A 1 86 ? 0.188 6.921 1.735 1.00 94.94 86 SER A O 1
ATOM 670 N N . LEU A 1 87 ? 0.531 7.921 3.711 1.00 93.81 87 LEU A N 1
ATOM 671 C CA . LEU A 1 87 ? 1.522 8.894 3.240 1.00 93.81 87 LEU A CA 1
ATOM 672 C C . LEU A 1 87 ? 2.965 8.502 3.590 1.00 93.81 87 LEU A C 1
ATOM 674 O O . LEU A 1 87 ? 3.894 9.251 3.288 1.00 93.81 87 LEU A O 1
ATOM 678 N N . SER A 1 88 ? 3.167 7.371 4.266 1.00 93.81 88 SER A N 1
ATOM 679 C CA . SER A 1 88 ? 4.488 6.910 4.678 1.00 93.81 88 SER A CA 1
ATOM 680 C C . SER A 1 88 ? 5.118 6.048 3.591 1.00 93.81 88 SER A C 1
ATOM 682 O O . SER A 1 88 ? 4.521 5.076 3.135 1.00 93.81 88 SER A O 1
ATOM 684 N N . VAL A 1 89 ? 6.360 6.374 3.230 1.00 91.38 89 VAL A N 1
ATOM 685 C CA . VAL A 1 89 ? 7.151 5.623 2.243 1.00 91.38 89 VAL A CA 1
ATOM 686 C C . VAL A 1 89 ? 7.329 4.147 2.615 1.00 91.38 89 VAL A C 1
ATOM 688 O O . VAL A 1 89 ? 7.355 3.301 1.733 1.00 91.38 89 VAL A O 1
ATOM 691 N N . ASP A 1 90 ? 7.363 3.817 3.908 1.00 91.38 90 ASP A N 1
ATOM 692 C CA . ASP A 1 90 ? 7.542 2.438 4.391 1.00 91.38 90 ASP A CA 1
ATOM 693 C C . ASP A 1 90 ? 6.291 1.556 4.192 1.00 91.38 90 ASP A C 1
ATOM 695 O O . ASP A 1 90 ? 6.339 0.336 4.377 1.00 91.38 90 ASP A O 1
ATOM 699 N N . TYR A 1 91 ? 5.162 2.179 3.842 1.00 94.62 91 TYR A N 1
ATOM 700 C CA . TYR A 1 91 ? 3.848 1.558 3.676 1.00 94.62 91 TYR A CA 1
ATOM 701 C C . TYR A 1 91 ? 3.266 1.773 2.270 1.00 94.62 91 TYR A C 1
ATOM 703 O O . TYR A 1 91 ? 2.075 1.526 2.066 1.00 94.62 91 TYR A O 1
ATOM 711 N N . ALA A 1 92 ? 4.084 2.209 1.309 1.00 93.31 92 ALA A N 1
ATOM 712 C CA . ALA A 1 92 ? 3.684 2.503 -0.064 1.00 93.31 92 ALA A CA 1
ATOM 713 C C . ALA A 1 92 ? 4.318 1.532 -1.074 1.00 93.31 92 ALA A C 1
ATOM 715 O O . ALA A 1 92 ? 5.346 0.915 -0.803 1.00 93.31 92 ALA A O 1
ATOM 716 N N . TRP A 1 93 ? 3.692 1.432 -2.249 1.00 92.06 93 TRP A N 1
ATOM 717 C CA . TRP A 1 93 ? 4.308 0.856 -3.445 1.00 92.06 93 TRP A CA 1
ATOM 718 C C . TRP A 1 93 ? 5.018 1.952 -4.236 1.00 92.06 93 TRP A C 1
ATOM 720 O O . TRP A 1 93 ? 4.521 3.077 -4.298 1.00 92.06 93 TRP A O 1
ATOM 730 N N . PHE A 1 94 ? 6.111 1.591 -4.899 1.00 94.44 94 PHE A N 1
ATOM 731 C CA . PHE A 1 94 ? 6.809 2.447 -5.854 1.00 94.44 94 PHE A CA 1
ATOM 732 C C . PHE A 1 94 ? 6.807 1.808 -7.231 1.00 94.44 94 PHE A C 1
ATOM 734 O O . PHE A 1 94 ? 6.935 0.592 -7.357 1.00 94.44 94 PHE A O 1
ATOM 741 N N . THR A 1 95 ? 6.682 2.625 -8.267 1.00 96.69 95 THR A N 1
ATOM 742 C CA . THR A 1 95 ? 6.773 2.177 -9.657 1.00 96.69 95 THR A CA 1
ATOM 743 C C . THR A 1 95 ? 8.066 2.683 -10.274 1.00 96.69 95 THR A C 1
ATOM 745 O O . THR A 1 95 ? 8.341 3.880 -10.250 1.00 96.69 95 THR A O 1
ATOM 748 N N . ILE A 1 96 ? 8.845 1.776 -10.858 1.00 98.19 96 ILE A N 1
ATOM 749 C CA . ILE A 1 96 ? 9.970 2.104 -11.729 1.00 98.19 96 ILE A CA 1
ATOM 750 C C . ILE A 1 96 ? 9.493 1.946 -13.171 1.00 98.19 96 ILE A C 1
ATOM 752 O O . ILE A 1 96 ? 9.161 0.843 -13.609 1.00 98.19 96 ILE A O 1
ATOM 756 N N . THR A 1 97 ? 9.461 3.047 -13.909 1.00 98.50 97 THR A N 1
ATOM 757 C CA . THR A 1 97 ? 9.102 3.099 -15.324 1.00 98.50 97 THR A CA 1
ATOM 758 C C . THR A 1 97 ? 10.370 3.180 -16.156 1.00 98.50 97 THR A C 1
ATOM 760 O O . THR A 1 97 ? 11.079 4.184 -16.139 1.00 98.50 97 THR A O 1
ATOM 763 N N . PHE A 1 98 ? 10.653 2.131 -16.916 1.00 98.69 98 PHE A N 1
ATOM 764 C CA . PHE A 1 98 ? 11.749 2.109 -17.873 1.00 98.69 98 PHE A CA 1
ATOM 765 C C . PHE A 1 98 ? 11.257 2.586 -19.232 1.00 98.69 98 PHE A C 1
ATOM 767 O O . PHE A 1 98 ? 10.222 2.125 -19.710 1.00 98.69 98 PHE A O 1
ATOM 774 N N . THR A 1 99 ? 12.023 3.467 -19.868 1.00 98.62 99 THR A N 1
ATOM 775 C CA . THR A 1 99 ? 11.841 3.866 -21.267 1.00 98.62 99 THR A CA 1
ATOM 776 C C . THR A 1 99 ? 13.107 3.527 -22.041 1.00 98.62 99 THR A C 1
ATOM 778 O O . THR A 1 99 ? 14.150 4.141 -21.824 1.00 98.62 99 THR A O 1
ATOM 781 N N . VAL A 1 100 ? 13.022 2.547 -22.939 1.00 98.69 100 VAL A N 1
ATOM 782 C CA . VAL A 1 100 ? 14.157 2.030 -23.710 1.00 98.69 100 VAL A CA 1
ATOM 783 C C . VAL A 1 100 ? 14.100 2.541 -25.145 1.00 98.69 100 VAL A C 1
ATOM 785 O O . VAL A 1 100 ? 13.098 2.380 -25.848 1.00 98.69 100 VAL A O 1
ATOM 788 N N . THR A 1 101 ? 15.195 3.144 -25.599 1.00 98.56 101 THR A N 1
ATOM 789 C CA . THR A 1 101 ? 15.330 3.687 -26.955 1.00 98.56 101 THR A CA 1
ATOM 790 C C . THR A 1 101 ? 16.653 3.279 -27.597 1.00 98.56 101 THR A C 1
ATOM 792 O O . THR A 1 101 ? 17.628 3.013 -26.905 1.00 98.56 101 THR A O 1
ATOM 795 N N . GLY A 1 102 ? 16.704 3.265 -28.928 1.00 97.81 102 GLY A N 1
ATOM 796 C CA . GLY A 1 102 ? 17.921 3.092 -29.722 1.00 97.81 102 GLY A CA 1
ATOM 797 C C . GLY A 1 102 ? 17.898 4.059 -30.898 1.00 97.81 102 GLY A C 1
ATOM 798 O O . GLY A 1 102 ? 16.876 4.205 -31.567 1.00 97.81 102 GLY A O 1
ATOM 799 N N . GLY A 1 103 ? 18.982 4.811 -31.110 1.00 93.75 103 GLY A N 1
ATOM 800 C CA . GLY A 1 103 ? 19.025 5.845 -32.156 1.00 93.75 103 GLY A CA 1
ATOM 801 C C . GLY A 1 103 ? 17.928 6.921 -32.033 1.00 93.75 103 GLY A C 1
ATOM 802 O O . GLY A 1 103 ? 17.563 7.547 -33.026 1.00 93.75 103 GLY A O 1
ATOM 803 N N . GLY A 1 104 ? 17.377 7.120 -30.828 1.00 93.75 104 GLY A N 1
ATOM 804 C CA . GLY A 1 104 ? 16.268 8.044 -30.557 1.00 93.75 104 GLY A CA 1
ATOM 805 C C . GLY A 1 104 ? 14.865 7.491 -30.843 1.00 93.75 104 GLY A C 1
ATOM 806 O O . GLY A 1 104 ? 13.898 8.246 -30.759 1.00 93.75 104 GLY A O 1
ATOM 807 N N . VAL A 1 105 ? 14.733 6.204 -31.176 1.00 97.50 105 VAL A N 1
ATOM 808 C CA . VAL A 1 105 ? 13.447 5.534 -31.428 1.00 97.50 105 VAL A CA 1
ATOM 809 C C . VAL A 1 105 ? 13.147 4.546 -30.295 1.00 97.50 105 VAL A C 1
ATOM 811 O O . VAL A 1 105 ? 14.065 3.845 -29.870 1.00 97.50 105 VAL A O 1
ATOM 814 N N . PRO A 1 106 ? 11.900 4.458 -29.792 1.00 98.44 106 PRO A N 1
ATOM 815 C CA . PRO A 1 106 ? 11.531 3.447 -28.806 1.00 98.44 106 PRO A CA 1
ATOM 816 C C . PRO A 1 106 ? 11.727 2.020 -29.318 1.00 98.44 106 PRO A C 1
ATOM 818 O O . PRO A 1 106 ? 11.397 1.722 -30.467 1.00 98.44 106 PRO A O 1
ATOM 821 N N . ILE A 1 107 ? 12.233 1.141 -28.454 1.00 98.44 107 ILE A N 1
ATOM 822 C CA . ILE A 1 107 ? 12.457 -0.270 -28.782 1.00 98.44 107 ILE A CA 1
ATOM 823 C C . ILE A 1 107 ? 11.329 -1.106 -28.181 1.00 98.44 107 ILE A C 1
ATOM 825 O O . ILE A 1 107 ? 11.223 -1.217 -26.962 1.00 98.44 107 ILE A O 1
ATOM 829 N N . ASP A 1 108 ? 10.505 -1.706 -29.036 1.00 98.50 108 ASP A N 1
ATOM 830 C CA . ASP A 1 108 ? 9.521 -2.728 -28.656 1.00 98.50 108 ASP A CA 1
ATOM 831 C C . ASP A 1 108 ? 10.221 -4.074 -28.438 1.00 98.50 108 ASP A C 1
ATOM 833 O O . ASP A 1 108 ? 11.099 -4.445 -29.220 1.00 98.50 108 ASP A O 1
ATOM 837 N N . GLY A 1 109 ? 9.841 -4.816 -27.400 1.00 98.06 109 GLY A N 1
ATOM 838 C CA . GLY A 1 109 ? 10.409 -6.138 -27.140 1.00 98.06 109 GLY A CA 1
ATOM 839 C C . GLY A 1 109 ? 11.794 -6.160 -26.479 1.00 98.06 109 GLY A C 1
ATOM 840 O O . GLY A 1 109 ? 12.382 -7.235 -26.377 1.00 98.06 109 GLY A O 1
ATOM 841 N N . ALA A 1 110 ? 12.329 -5.025 -26.015 1.00 98.50 110 ALA A N 1
ATOM 842 C CA . ALA A 1 110 ? 13.543 -5.019 -25.200 1.00 98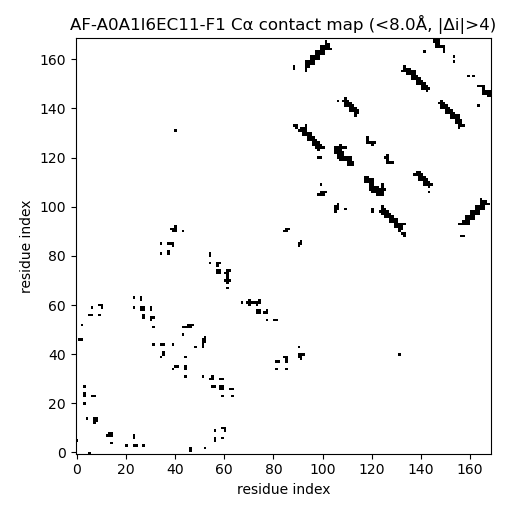.50 110 ALA A CA 1
ATOM 843 C C . ALA A 1 110 ? 13.278 -5.740 -23.873 1.00 98.50 110 ALA A C 1
ATOM 845 O O . ALA A 1 110 ? 12.237 -5.541 -23.244 1.00 98.50 110 ALA A O 1
ATOM 846 N N . THR A 1 111 ? 14.225 -6.574 -23.453 1.00 98.69 111 THR A N 1
ATOM 847 C CA . THR A 1 111 ? 14.161 -7.322 -22.197 1.00 98.69 111 THR A CA 1
ATOM 848 C C . THR A 1 111 ? 14.906 -6.553 -21.117 1.00 98.69 111 THR A C 1
ATOM 850 O O . THR A 1 111 ? 16.071 -6.207 -21.300 1.00 98.69 111 THR A O 1
ATOM 853 N N . ILE A 1 112 ? 14.233 -6.280 -20.003 1.00 98.69 112 ILE A N 1
ATOM 854 C CA . ILE A 1 112 ? 14.811 -5.669 -18.806 1.00 98.69 112 ILE A CA 1
ATOM 855 C C . ILE A 1 112 ? 14.809 -6.732 -17.710 1.00 98.69 112 ILE A C 1
ATOM 857 O O . ILE A 1 112 ? 13.746 -7.236 -17.350 1.00 98.69 112 ILE A O 1
ATOM 861 N N . THR A 1 113 ? 15.982 -7.058 -17.184 1.00 98.44 113 THR A N 1
ATOM 862 C CA . THR A 1 113 ? 16.171 -8.030 -16.105 1.00 98.44 113 THR A CA 1
ATOM 863 C C . THR A 1 113 ? 16.454 -7.295 -14.800 1.00 98.44 113 THR A C 1
ATOM 865 O O . THR A 1 113 ? 17.356 -6.457 -14.753 1.00 98.44 113 THR A O 1
ATOM 868 N N . ILE A 1 114 ? 15.695 -7.610 -13.749 1.00 97.31 114 ILE A N 1
ATOM 869 C CA . ILE A 1 114 ? 15.836 -7.058 -12.395 1.00 97.31 114 ILE A CA 1
ATOM 870 C C . ILE A 1 114 ? 15.797 -8.231 -11.415 1.00 97.31 114 ILE A C 1
ATOM 872 O O . ILE A 1 114 ? 14.739 -8.804 -11.167 1.00 97.31 114 ILE A O 1
ATOM 876 N N . GLY A 1 115 ? 16.949 -8.618 -10.864 1.00 92.94 115 GLY A N 1
ATOM 877 C CA . GLY A 1 115 ? 17.037 -9.841 -10.060 1.00 92.94 115 GLY A CA 1
ATOM 878 C C . GLY A 1 115 ? 16.576 -11.069 -10.856 1.00 92.94 115 GLY A C 1
ATOM 879 O O . GLY A 1 115 ? 17.199 -11.413 -11.858 1.00 92.94 115 GLY A O 1
ATOM 880 N N . ASP A 1 116 ? 15.490 -11.705 -10.408 1.00 92.19 116 ASP A N 1
ATOM 881 C CA . ASP A 1 116 ? 14.869 -12.864 -11.069 1.00 92.19 116 ASP A CA 1
ATOM 882 C C . ASP A 1 116 ? 13.711 -12.482 -12.018 1.00 92.19 116 ASP A C 1
ATOM 884 O O . ASP A 1 116 ?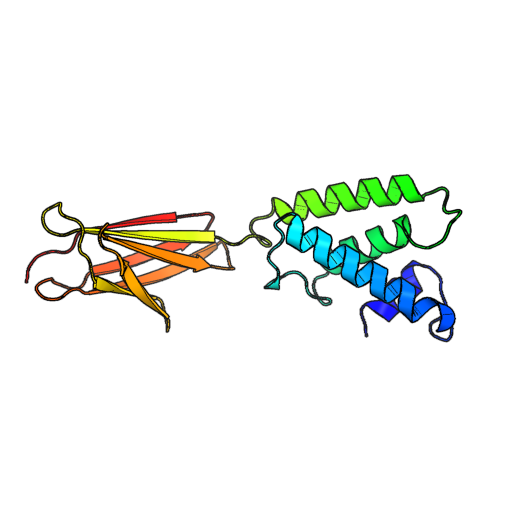 13.183 -13.345 -12.723 1.00 92.19 116 ASP A O 1
ATOM 888 N N . ASP A 1 117 ? 13.303 -11.210 -12.038 1.00 96.00 117 ASP A N 1
ATOM 889 C CA . ASP A 1 117 ? 12.195 -10.730 -12.859 1.00 96.00 117 ASP A CA 1
ATOM 890 C C . ASP A 1 117 ? 12.676 -10.295 -14.248 1.00 96.00 117 ASP A C 1
ATOM 892 O O . ASP A 1 117 ? 13.685 -9.602 -14.400 1.00 96.00 117 ASP A O 1
ATOM 896 N N . GLU A 1 118 ? 11.898 -10.650 -15.271 1.00 97.56 118 GLU A N 1
ATOM 897 C CA . GLU A 1 118 ? 12.088 -10.193 -16.647 1.00 97.56 118 GLU A CA 1
ATOM 898 C C . GLU A 1 118 ? 10.860 -9.414 -17.120 1.00 97.56 118 GLU A C 1
ATOM 900 O O . GLU A 1 118 ? 9.718 -9.871 -17.025 1.00 97.56 118 GLU A O 1
ATOM 905 N N . LEU A 1 119 ? 11.107 -8.225 -17.663 1.00 98.06 119 LEU A N 1
ATOM 906 C CA . LEU A 1 119 ? 10.097 -7.338 -18.220 1.00 98.06 119 LEU A CA 1
ATOM 907 C C . LEU A 1 119 ? 10.364 -7.144 -19.705 1.00 98.06 119 LEU A C 1
ATOM 909 O O . LEU A 1 119 ? 11.510 -7.090 -20.143 1.00 98.06 119 LEU A O 1
ATOM 913 N N . THR A 1 120 ? 9.299 -6.980 -20.478 1.00 98.38 120 THR A N 1
ATOM 914 C CA . THR A 1 120 ? 9.394 -6.698 -21.910 1.00 98.38 120 THR A CA 1
ATOM 915 C C . THR A 1 120 ? 8.794 -5.333 -22.195 1.00 98.38 120 THR A C 1
ATOM 917 O O . THR A 1 120 ? 7.670 -5.049 -21.772 1.00 98.38 120 THR A O 1
ATOM 920 N N . THR A 1 121 ? 9.531 -4.483 -22.905 1.00 98.69 121 THR A N 1
ATOM 921 C CA . THR A 1 121 ? 9.003 -3.189 -23.337 1.00 98.69 121 THR A CA 1
ATOM 922 C C . THR A 1 121 ? 7.881 -3.368 -24.350 1.00 98.69 121 THR A C 1
ATOM 924 O O . THR A 1 121 ? 7.901 -4.272 -25.183 1.00 98.69 121 THR A O 1
ATOM 927 N N . ASN A 1 122 ? 6.882 -2.494 -24.270 1.00 98.56 122 ASN A N 1
ATOM 928 C CA . ASN A 1 122 ? 5.812 -2.408 -25.259 1.00 98.56 122 ASN A CA 1
ATOM 929 C C . ASN A 1 122 ? 6.236 -1.570 -26.484 1.00 98.56 122 ASN A C 1
ATOM 931 O O . ASN A 1 122 ? 7.342 -1.036 -26.543 1.00 98.56 122 ASN A O 1
ATOM 935 N N . SER A 1 123 ? 5.310 -1.339 -27.422 1.00 98.19 123 SER A N 1
ATOM 936 C CA . SER A 1 123 ? 5.553 -0.558 -28.647 1.00 98.19 123 SER A CA 1
ATOM 937 C C . SER A 1 123 ? 5.956 0.910 -28.433 1.00 98.19 123 SER A C 1
ATOM 939 O O . SER A 1 123 ? 6.321 1.590 -29.389 1.00 98.19 123 SER A O 1
ATOM 941 N N . LEU A 1 124 ? 5.829 1.434 -27.210 1.00 98.12 124 LEU A N 1
ATOM 942 C CA . LEU A 1 124 ? 6.309 2.763 -26.819 1.00 98.12 124 LEU A CA 1
ATOM 943 C C . LEU A 1 124 ? 7.692 2.709 -26.156 1.00 98.12 124 LEU A C 1
ATOM 945 O O . LEU A 1 124 ? 8.158 3.730 -25.661 1.00 98.12 124 LEU A O 1
ATOM 949 N N . GLY A 1 125 ? 8.341 1.543 -26.131 1.00 98.38 125 GLY A N 1
ATOM 950 C CA . GLY A 1 125 ? 9.603 1.317 -25.435 1.00 98.38 125 GLY A CA 1
ATOM 951 C C . GLY A 1 125 ? 9.467 1.278 -23.917 1.00 98.38 125 GLY A C 1
ATOM 952 O O . GLY A 1 125 ? 10.473 1.400 -23.229 1.00 98.38 125 GLY A O 1
ATOM 953 N N . VAL A 1 126 ? 8.249 1.131 -23.383 1.00 98.69 126 VAL A N 1
ATOM 954 C CA . VAL A 1 126 ? 7.989 1.263 -21.944 1.00 98.69 126 VAL A CA 1
ATOM 955 C C . VAL A 1 126 ? 7.757 -0.090 -21.285 1.00 98.69 126 VAL A C 1
ATOM 957 O O . VAL A 1 126 ? 6.979 -0.901 -21.791 1.00 98.69 126 VAL A O 1
ATOM 960 N N . ALA A 1 127 ? 8.372 -0.293 -20.121 1.00 98.62 127 ALA A N 1
A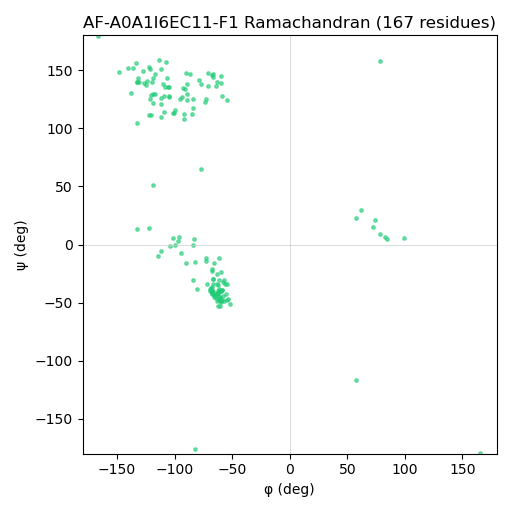TOM 961 C CA . ALA A 1 127 ? 8.060 -1.366 -19.178 1.00 98.62 127 ALA A CA 1
ATOM 962 C C . ALA A 1 127 ? 8.025 -0.813 -17.745 1.00 98.62 127 ALA A C 1
ATOM 964 O O . ALA A 1 127 ? 8.704 0.164 -17.439 1.00 98.62 127 ALA A O 1
ATOM 965 N N . THR A 1 128 ? 7.246 -1.434 -16.860 1.00 98.00 128 THR A N 1
ATOM 966 C CA . THR A 1 128 ? 7.099 -0.989 -15.465 1.00 98.00 128 THR A CA 1
ATOM 967 C C . THR A 1 128 ? 7.382 -2.122 -14.492 1.00 98.00 128 THR A C 1
ATOM 969 O O . THR A 1 128 ? 6.893 -3.233 -14.694 1.00 98.00 128 THR A O 1
ATOM 972 N N . HIS A 1 129 ? 8.092 -1.815 -13.411 1.00 97.38 129 HIS A N 1
ATOM 973 C CA . HIS A 1 129 ? 8.330 -2.700 -12.274 1.00 97.38 129 HIS A CA 1
ATOM 974 C C . HIS A 1 129 ? 7.768 -2.067 -10.998 1.00 97.38 129 HIS A C 1
ATOM 976 O O . HIS A 1 129 ? 7.908 -0.860 -10.810 1.00 97.38 129 HIS A O 1
ATOM 982 N N . THR A 1 130 ? 7.147 -2.849 -10.116 1.00 95.19 130 THR A N 1
ATOM 983 C CA . THR A 1 130 ? 6.637 -2.355 -8.826 1.00 95.19 130 THR A CA 1
ATOM 984 C C . THR A 1 130 ? 7.478 -2.875 -7.676 1.00 95.19 130 THR A C 1
ATOM 986 O O . THR A 1 130 ? 7.752 -4.069 -7.615 1.00 95.19 130 THR A O 1
ATOM 989 N N . VAL A 1 131 ? 7.806 -1.997 -6.736 1.00 93.94 131 VAL A N 1
ATOM 990 C CA . VAL A 1 131 ? 8.671 -2.276 -5.589 1.00 93.94 131 VAL A CA 1
ATOM 991 C C . VAL A 1 131 ? 7.931 -1.955 -4.294 1.00 93.94 131 VAL A C 1
ATOM 993 O O . VAL A 1 131 ? 7.203 -0.965 -4.214 1.00 93.94 131 VAL A O 1
ATOM 996 N N . ASN A 1 132 ? 8.125 -2.788 -3.278 1.00 91.38 132 ASN A N 1
ATOM 997 C CA . ASN A 1 132 ? 7.520 -2.675 -1.946 1.00 91.38 132 ASN A CA 1
ATOM 998 C C . ASN A 1 132 ? 8.484 -2.099 -0.890 1.00 91.38 132 ASN A C 1
ATOM 1000 O O . ASN A 1 132 ? 8.173 -2.068 0.303 1.00 91.38 132 ASN A O 1
ATOM 1004 N N . GLU A 1 133 ? 9.676 -1.670 -1.296 1.00 90.19 133 GLU A N 1
ATOM 1005 C CA . GLU A 1 133 ? 10.712 -1.184 -0.390 1.00 90.19 133 GLU A CA 1
ATOM 1006 C C . GLU A 1 133 ? 11.308 0.136 -0.892 1.00 90.19 133 GLU A C 1
ATOM 1008 O O . GLU A 1 133 ? 11.516 0.337 -2.088 1.00 90.19 133 GLU A O 1
ATOM 1013 N N . SER A 1 134 ? 11.556 1.045 0.053 1.00 92.31 134 SER A N 1
ATOM 1014 C CA . SER A 1 134 ? 12.214 2.339 -0.147 1.00 92.31 134 SER A CA 1
ATOM 1015 C C . SER A 1 134 ? 13.620 2.300 0.448 1.00 92.31 134 SER A C 1
ATOM 1017 O O . SER A 1 134 ? 13.900 1.524 1.361 1.00 92.31 134 SER A O 1
ATOM 1019 N N . GLY A 1 135 ? 14.500 3.172 -0.030 1.00 93.19 135 GLY A N 1
ATOM 1020 C CA . GLY A 1 135 ? 15.884 3.281 0.413 1.00 93.19 135 GLY A CA 1
ATOM 1021 C C . GLY A 1 135 ? 16.793 2.161 -0.091 1.00 93.19 135 GLY A C 1
ATOM 1022 O O . GLY A 1 135 ? 17.827 1.911 0.528 1.00 93.19 135 GLY A O 1
ATOM 1023 N N . ILE A 1 136 ? 16.407 1.486 -1.176 1.00 94.69 136 ILE A N 1
ATOM 1024 C CA . ILE A 1 136 ? 17.166 0.388 -1.780 1.00 94.69 136 ILE A CA 1
ATOM 1025 C C . ILE A 1 136 ? 17.717 0.775 -3.153 1.00 94.69 136 ILE A C 1
ATOM 1027 O O . ILE A 1 136 ? 17.122 1.579 -3.872 1.00 94.69 136 ILE A O 1
ATOM 1031 N N . ASP A 1 137 ? 18.841 0.163 -3.512 1.00 97.19 137 ASP A N 1
ATOM 1032 C CA . ASP A 1 137 ? 19.406 0.196 -4.857 1.00 97.19 137 ASP A CA 1
ATOM 1033 C C . ASP A 1 137 ? 18.908 -1.024 -5.642 1.00 97.19 137 ASP A C 1
ATOM 1035 O O . ASP A 1 137 ? 19.027 -2.160 -5.179 1.00 97.19 137 ASP A O 1
ATOM 1039 N N . VAL A 1 138 ? 18.337 -0.784 -6.821 1.00 97.62 138 VAL A N 1
ATOM 1040 C CA . VAL A 1 138 ? 17.834 -1.820 -7.727 1.00 97.62 138 VAL A CA 1
ATOM 1041 C C . VAL A 1 138 ? 18.712 -1.850 -8.970 1.00 97.62 138 VAL A C 1
ATOM 1043 O O . VAL A 1 138 ? 18.682 -0.922 -9.782 1.00 97.62 138 VAL A O 1
ATOM 1046 N N . ASP A 1 139 ? 19.497 -2.913 -9.109 1.00 98.25 139 ASP A N 1
ATOM 1047 C CA . ASP A 1 139 ? 20.310 -3.165 -10.297 1.00 98.25 139 ASP A CA 1
ATOM 1048 C C . ASP A 1 139 ? 19.448 -3.729 -11.432 1.00 98.25 139 ASP A C 1
ATOM 1050 O O . ASP A 1 139 ? 18.550 -4.544 -11.204 1.00 98.25 139 ASP A O 1
ATOM 1054 N N . TYR A 1 140 ? 19.731 -3.303 -12.661 1.00 98.50 140 TYR A N 1
ATOM 1055 C CA . TYR A 1 140 ? 19.032 -3.761 -13.854 1.00 98.50 140 TYR A CA 1
ATOM 1056 C C . TYR A 1 140 ? 19.981 -3.957 -15.039 1.00 98.50 140 TYR A C 1
ATOM 1058 O O . TYR A 1 140 ? 20.982 -3.251 -15.192 1.00 98.50 140 TYR A O 1
ATOM 1066 N N . THR A 1 141 ? 19.601 -4.872 -15.928 1.00 98.56 141 THR A N 1
ATOM 1067 C CA . THR A 1 141 ? 20.240 -5.089 -17.231 1.00 98.56 141 THR A CA 1
ATOM 1068 C C . THR A 1 141 ? 19.187 -4.978 -18.326 1.00 98.56 141 THR A C 1
ATOM 1070 O O . THR A 1 141 ? 18.088 -5.502 -18.178 1.00 98.56 141 THR A O 1
ATOM 1073 N N . VAL A 1 142 ? 19.504 -4.311 -19.434 1.00 98.69 142 VAL A N 1
ATOM 1074 C CA . VAL A 1 142 ? 18.624 -4.168 -20.598 1.00 98.69 142 VAL A CA 1
ATOM 1075 C C . VAL A 1 142 ? 19.299 -4.753 -21.829 1.00 98.69 142 VAL A C 1
ATOM 1077 O O . VAL A 1 142 ? 20.434 -4.398 -22.152 1.00 98.69 142 VAL A O 1
ATOM 1080 N N . ALA A 1 143 ? 18.584 -5.625 -22.532 1.00 98.38 143 ALA A N 1
ATOM 1081 C CA . ALA A 1 143 ? 19.035 -6.282 -23.749 1.00 98.38 143 ALA A CA 1
ATOM 1082 C C . ALA A 1 143 ? 17.973 -6.186 -24.852 1.00 98.38 143 ALA A C 1
ATOM 1084 O O . ALA A 1 143 ? 16.773 -6.294 -24.598 1.00 98.38 143 ALA A O 1
ATOM 1085 N N . ALA A 1 144 ? 18.419 -6.016 -26.093 1.00 98.12 144 ALA A N 1
ATOM 1086 C CA . ALA A 1 144 ? 17.573 -6.075 -27.279 1.00 98.12 144 ALA A CA 1
ATOM 1087 C C . ALA A 1 144 ? 18.378 -6.620 -28.466 1.00 98.12 144 ALA A C 1
ATOM 1089 O O . ALA A 1 144 ? 19.583 -6.385 -28.566 1.00 98.12 144 ALA A O 1
ATOM 1090 N N . ASP A 1 145 ? 17.715 -7.331 -29.378 1.00 96.44 145 ASP A N 1
ATOM 1091 C CA . ASP A 1 145 ? 18.362 -7.877 -30.572 1.00 96.44 145 ASP A CA 1
ATOM 1092 C C . ASP A 1 145 ? 18.987 -6.760 -31.423 1.00 96.44 145 ASP A C 1
ATOM 1094 O O . ASP A 1 145 ? 18.320 -5.796 -31.796 1.00 96.44 145 ASP A O 1
ATOM 1098 N N . GLY A 1 146 ? 20.271 -6.908 -31.764 1.00 96.31 146 GLY A N 1
ATOM 1099 C CA . GLY A 1 146 ? 21.017 -5.923 -32.558 1.00 96.31 146 GLY A CA 1
ATOM 1100 C C . GLY A 1 146 ? 21.615 -4.760 -31.758 1.00 96.31 146 GLY A C 1
ATOM 1101 O O . GLY A 1 146 ? 22.218 -3.874 -32.361 1.00 96.31 146 GLY A O 1
ATOM 1102 N N . TYR A 1 147 ? 21.496 -4.774 -30.428 1.00 97.94 147 TYR A N 1
ATOM 1103 C CA . TYR A 1 147 ? 22.056 -3.755 -29.544 1.00 97.94 147 TYR A CA 1
ATOM 1104 C C . TYR A 1 147 ? 23.024 -4.353 -28.516 1.00 97.94 147 TYR A C 1
ATOM 1106 O O . TYR A 1 147 ? 22.897 -5.510 -28.110 1.00 97.94 147 TYR A O 1
ATOM 1114 N N . GLU A 1 148 ? 23.983 -3.545 -28.070 1.00 97.88 148 GLU A N 1
ATOM 1115 C CA . GLU A 1 148 ? 24.788 -3.831 -26.885 1.00 97.88 148 GLU A CA 1
ATOM 1116 C C . GLU A 1 148 ? 23.913 -3.783 -25.621 1.00 97.88 148 GLU A C 1
ATOM 1118 O O . GLU A 1 148 ? 22.968 -2.996 -25.520 1.00 97.88 148 GLU A O 1
ATOM 1123 N N . THR A 1 149 ? 24.238 -4.618 -24.633 1.00 97.56 149 THR A N 1
ATOM 1124 C CA . THR A 1 149 ? 23.545 -4.628 -23.340 1.00 97.56 149 THR A CA 1
ATOM 1125 C C . THR A 1 149 ? 23.887 -3.384 -22.527 1.00 97.56 149 THR A C 1
ATOM 1127 O O . THR A 1 149 ? 25.061 -3.026 -22.414 1.00 97.56 149 THR A O 1
ATOM 1130 N N . ALA A 1 150 ? 22.886 -2.774 -21.898 1.00 98.31 150 ALA A N 1
ATOM 1131 C CA . ALA A 1 150 ? 23.076 -1.694 -20.935 1.00 98.31 150 ALA A CA 1
ATOM 1132 C C . ALA A 1 150 ? 22.828 -2.196 -19.510 1.00 98.31 150 ALA A C 1
ATOM 1134 O O . ALA A 1 150 ? 21.923 -2.991 -19.279 1.00 98.31 150 ALA A O 1
ATOM 1135 N N . GLU A 1 151 ? 23.601 -1.703 -18.550 1.00 98.25 151 GLU A N 1
ATOM 1136 C CA . GLU A 1 151 ? 23.440 -2.011 -17.128 1.00 98.25 151 GLU A CA 1
ATOM 1137 C C . GLU A 1 151 ? 23.356 -0.711 -16.332 1.00 98.25 151 GLU A C 1
ATOM 1139 O O . GLU A 1 151 ? 23.958 0.303 -16.705 1.00 98.25 151 GLU A O 1
ATOM 1144 N N . GLY A 1 152 ? 22.624 -0.735 -15.226 1.00 98.12 152 GLY A N 1
ATOM 1145 C CA . GLY A 1 152 ? 22.525 0.409 -14.337 1.00 98.12 152 GLY A CA 1
ATOM 1146 C C . GLY A 1 152 ? 21.908 0.061 -12.994 1.00 98.12 152 GLY A C 1
ATOM 1147 O O . GLY A 1 152 ? 21.508 -1.071 -12.740 1.00 98.12 152 GLY A O 1
ATOM 1148 N N . THR A 1 153 ? 21.818 1.080 -12.147 1.00 98.00 153 THR A N 1
ATOM 1149 C CA . THR A 1 153 ? 21.236 0.989 -10.808 1.00 98.00 153 THR A CA 1
ATOM 1150 C C . THR A 1 153 ? 20.275 2.154 -10.613 1.00 98.00 153 THR A C 1
ATOM 1152 O O . THR A 1 153 ? 20.565 3.280 -11.032 1.00 98.00 153 THR A O 1
ATOM 1155 N N . VAL A 1 154 ? 19.136 1.909 -9.970 1.00 97.94 154 VAL A N 1
ATOM 1156 C CA . VAL A 1 154 ? 18.180 2.944 -9.567 1.00 97.94 154 VAL A CA 1
ATOM 1157 C C . VAL A 1 154 ? 17.964 2.911 -8.056 1.00 97.94 154 VAL A C 1
ATOM 1159 O O . VAL A 1 154 ? 17.593 1.886 -7.496 1.00 97.94 154 VAL A O 1
ATOM 1162 N N . TYR A 1 155 ? 18.177 4.051 -7.395 1.00 96.81 155 TYR A N 1
ATOM 1163 C CA . TYR A 1 155 ? 17.872 4.218 -5.973 1.00 96.81 155 TYR A CA 1
ATOM 1164 C C . TYR A 1 155 ? 16.393 4.576 -5.796 1.00 96.81 155 TYR A C 1
ATOM 1166 O O . TYR A 1 155 ? 15.947 5.629 -6.275 1.00 96.81 155 TYR A O 1
ATOM 1174 N N . VAL A 1 156 ? 15.638 3.714 -5.119 1.00 96.31 156 VAL A N 1
ATOM 1175 C CA . VAL A 1 156 ? 14.186 3.834 -4.933 1.00 96.31 156 VAL A CA 1
ATOM 1176 C C . VAL A 1 156 ? 13.887 4.582 -3.638 1.00 96.31 156 VAL A C 1
ATOM 1178 O O . VAL A 1 156 ? 14.121 4.071 -2.553 1.00 96.31 156 VAL A O 1
ATOM 1181 N N . ASP A 1 157 ? 13.334 5.788 -3.732 1.00 93.75 157 ASP A N 1
ATOM 1182 C CA . ASP A 1 157 ? 12.815 6.578 -2.599 1.00 93.75 157 ASP A CA 1
ATOM 1183 C C . ASP A 1 157 ? 11.410 7.150 -2.878 1.00 93.75 157 ASP A C 1
ATOM 1185 O O . ASP A 1 157 ? 10.914 8.029 -2.172 1.00 93.75 157 ASP A O 1
ATOM 1189 N N . GLY A 1 158 ? 10.784 6.640 -3.934 1.00 93.75 158 GLY A N 1
ATOM 1190 C CA . GLY A 1 158 ? 9.616 7.181 -4.609 1.00 93.75 158 GLY A CA 1
ATOM 1191 C C . GLY A 1 158 ? 9.463 6.500 -5.968 1.00 93.75 158 GLY A C 1
ATOM 1192 O O . GLY A 1 158 ? 10.294 5.665 -6.336 1.00 93.75 158 GLY A O 1
ATOM 1193 N N . ASP A 1 159 ? 8.437 6.885 -6.724 1.00 95.81 159 ASP A N 1
ATOM 1194 C CA . ASP A 1 159 ? 8.322 6.487 -8.129 1.00 95.81 159 ASP A CA 1
ATOM 1195 C C . ASP A 1 159 ? 9.536 6.982 -8.931 1.00 95.81 159 ASP A C 1
ATOM 1197 O O . ASP A 1 159 ? 10.103 8.048 -8.653 1.00 95.81 159 ASP A O 1
ATOM 1201 N N . LYS A 1 160 ? 9.957 6.189 -9.917 1.00 97.75 160 LYS A N 1
ATOM 1202 C CA . LYS A 1 160 ? 11.159 6.435 -10.715 1.00 97.75 160 LYS A CA 1
ATOM 1203 C C . LYS A 1 160 ? 10.864 6.320 -12.194 1.00 97.75 160 LYS A C 1
ATOM 1205 O O . LYS A 1 160 ? 10.212 5.379 -12.626 1.00 97.75 160 LYS A O 1
ATOM 1210 N N . ASP A 1 161 ? 11.460 7.222 -12.957 1.00 98.12 161 ASP A N 1
ATOM 1211 C CA . ASP A 1 161 ? 11.547 7.132 -14.407 1.00 98.12 161 ASP A CA 1
ATOM 1212 C C . ASP A 1 161 ? 13.014 6.898 -14.785 1.00 98.12 161 ASP A C 1
ATOM 1214 O O . ASP A 1 161 ? 13.903 7.636 -14.351 1.00 98.12 161 ASP A O 1
ATOM 1218 N N . VAL A 1 162 ? 13.272 5.848 -15.561 1.00 98.44 162 VAL A N 1
ATOM 1219 C CA . VAL A 1 162 ? 14.609 5.432 -15.992 1.00 98.44 162 VAL A CA 1
ATOM 1220 C C . VAL A 1 162 ? 14.648 5.421 -17.514 1.00 98.44 162 VAL A C 1
ATOM 1222 O O . VAL A 1 162 ? 14.007 4.596 -18.165 1.00 98.44 162 VAL A O 1
ATOM 1225 N N . GLU A 1 163 ? 15.414 6.339 -18.093 1.00 98.25 163 GLU A N 1
ATOM 1226 C CA . GLU A 1 163 ? 15.679 6.357 -19.530 1.00 98.25 163 GLU A CA 1
ATOM 1227 C C . GLU A 1 163 ? 16.912 5.507 -19.841 1.00 98.25 163 GLU A C 1
ATOM 1229 O O . GLU A 1 163 ? 17.996 5.742 -19.305 1.00 98.25 163 GLU A O 1
ATOM 1234 N N . VAL A 1 164 ? 16.751 4.533 -20.733 1.00 98.38 164 VAL A N 1
ATOM 1235 C CA . VAL A 1 164 ? 17.830 3.659 -21.193 1.00 98.38 164 VAL A CA 1
ATOM 1236 C C . VAL A 1 164 ? 18.004 3.848 -22.693 1.00 98.38 164 VAL A C 1
ATOM 1238 O O . VAL A 1 164 ? 17.074 3.654 -23.477 1.00 98.38 164 VAL A O 1
ATOM 1241 N N . VAL A 1 165 ? 19.210 4.232 -23.103 1.00 98.25 165 VAL A N 1
ATOM 1242 C CA . VAL A 1 165 ? 19.574 4.375 -24.516 1.00 98.25 165 VAL A CA 1
ATOM 1243 C C . VAL A 1 165 ? 20.533 3.251 -24.878 1.00 98.25 165 VAL A C 1
ATOM 1245 O O . VAL A 1 165 ? 21.652 3.208 -24.372 1.00 98.25 165 VAL A O 1
ATOM 1248 N N . LEU A 1 166 ? 20.092 2.350 -25.750 1.00 98.00 166 LEU A N 1
ATOM 1249 C CA . LEU A 1 166 ? 20.907 1.261 -26.268 1.00 98.00 166 LEU A CA 1
ATOM 1250 C C . LEU A 1 166 ? 21.713 1.705 -27.494 1.00 98.00 166 LEU A C 1
ATOM 1252 O O . LEU A 1 166 ? 21.269 2.529 -28.302 1.00 98.00 166 LEU A O 1
ATOM 1256 N N . VAL A 1 167 ? 22.905 1.128 -27.632 1.00 97.31 167 VAL A N 1
ATOM 1257 C CA . VAL A 1 167 ? 23.838 1.362 -28.742 1.00 97.31 167 VAL A CA 1
ATOM 1258 C C . VAL A 1 167 ? 23.800 0.153 -29.674 1.00 97.31 167 VAL A C 1
ATOM 1260 O O . VAL A 1 167 ? 23.761 -0.975 -29.197 1.00 97.31 167 VAL A O 1
ATOM 1263 N N . GLU A 1 168 ? 23.752 0.374 -30.989 1.00 93.50 168 GLU A N 1
ATOM 1264 C CA . GLU A 1 168 ? 23.785 -0.716 -31.980 1.00 93.50 168 GLU A CA 1
ATOM 1265 C C . GLU A 1 168 ? 25.117 -1.484 -31.904 1.00 93.50 168 GLU A C 1
ATOM 1267 O O . GLU A 1 168 ? 26.171 -0.866 -31.732 1.00 93.50 168 GLU A O 1
ATOM 1272 N N . ALA A 1 169 ? 25.049 -2.813 -32.030 1.00 87.81 169 ALA A N 1
ATOM 1273 C CA . ALA A 1 169 ? 26.195 -3.729 -31.944 1.00 87.81 169 ALA A CA 1
ATOM 1274 C C . ALA A 1 169 ? 26.961 -3.920 -33.269 1.00 87.81 169 ALA A C 1
ATOM 1276 O O . ALA A 1 169 ? 26.378 -3.705 -34.359 1.00 87.81 169 ALA A O 1
#